Protein AF-A0A4W5KE51-F1 (afdb_monomer_lite)

Secondary structure (DSSP, 8-state):
---HHHHHHHHHHHHHHHHHHHTT-HHHHHHHHH--HHHHHHHHHT-TTHHHHHHHHHHHHHHBSSS-TTTS-HHHHHHHHHHHHHTT-HHHHHHHHHHHSBPPP-

Organism: NCBI:txid62062

Sequence (106 aa):
ILTQLGQIQFVEILSSLQILTQLGYQREVDSLLTVNRQQYRTTLSDSDNLNRARQLLQTTLDHSSLFPRGVASTDRYLFVMDRLVSLDSAEDFIRLAKEKYPKREV

Structure (mmCIF, N/CA/C/O backbone):
data_AF-A0A4W5KE51-F1
#
_entry.id   AF-A0A4W5KE51-F1
#
loop_
_atom_site.group_PDB
_atom_site.id
_atom_site.type_symbol
_atom_site.label_atom_id
_atom_site.label_alt_id
_atom_site.label_comp_id
_atom_site.label_asym_id
_atom_site.label_entity_id
_atom_site.label_seq_id
_atom_site.pdbx_PDB_ins_code
_atom_site.Cartn_x
_atom_site.Cartn_y
_atom_site.Cartn_z
_atom_site.occupancy
_atom_site.B_iso_or_equiv
_atom_site.auth_seq_id
_atom_site.auth_comp_id
_atom_site.auth_asym_id
_atom_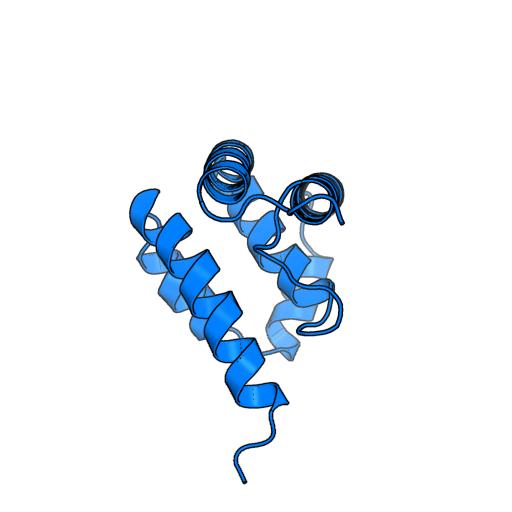site.auth_atom_id
_atom_site.pdbx_PDB_model_num
ATOM 1 N N . ILE A 1 1 ? -28.289 -7.613 -13.153 1.00 42.03 1 ILE A N 1
ATOM 2 C CA . ILE A 1 1 ? -27.744 -7.650 -11.775 1.00 42.03 1 ILE A CA 1
ATOM 3 C C . ILE A 1 1 ? -26.230 -7.727 -11.906 1.00 42.03 1 ILE A C 1
ATOM 5 O O . ILE A 1 1 ? -25.686 -8.812 -12.059 1.00 42.03 1 ILE A O 1
ATOM 9 N N . LEU A 1 2 ? -25.560 -6.574 -11.979 1.00 36.00 2 LEU A N 1
ATOM 10 C CA . LEU A 1 2 ? -24.104 -6.529 -11.854 1.00 36.00 2 LEU A CA 1
ATOM 11 C C . LEU A 1 2 ? -23.823 -6.901 -10.401 1.00 36.00 2 LEU A C 1
ATOM 13 O O . LEU A 1 2 ? -24.175 -6.159 -9.490 1.00 36.00 2 LEU A O 1
ATOM 17 N N . THR A 1 3 ? -23.350 -8.126 -10.195 1.00 43.97 3 THR A N 1
ATOM 18 C CA . THR A 1 3 ? -23.099 -8.721 -8.881 1.00 43.97 3 THR A CA 1
ATOM 19 C C . THR A 1 3 ? -22.358 -7.728 -7.995 1.00 43.97 3 THR A C 1
ATOM 21 O O . THR A 1 3 ? -21.364 -7.166 -8.446 1.00 43.97 3 THR A O 1
ATOM 24 N N . GLN A 1 4 ? -22.805 -7.546 -6.750 1.00 47.88 4 GLN A N 1
ATOM 25 C CA . GLN A 1 4 ? -22.192 -6.670 -5.738 1.00 47.88 4 GLN A CA 1
ATOM 26 C C . GLN A 1 4 ? -20.650 -6.742 -5.726 1.00 47.88 4 GLN A C 1
ATOM 28 O O . GLN A 1 4 ? -19.986 -5.726 -5.581 1.00 47.88 4 GLN A O 1
ATOM 33 N N . LEU A 1 5 ? -20.068 -7.910 -6.016 1.00 44.62 5 LEU A N 1
ATOM 34 C CA . LEU A 1 5 ? -18.631 -8.117 -6.244 1.00 44.62 5 LEU A CA 1
ATOM 35 C C . LEU A 1 5 ? -17.962 -7.131 -7.226 1.00 44.62 5 LEU A C 1
ATOM 37 O O . LEU A 1 5 ? -16.825 -6.744 -6.991 1.00 44.62 5 LEU A O 1
ATOM 41 N N . GLY A 1 6 ? -18.621 -6.716 -8.310 1.00 51.50 6 GLY A N 1
ATOM 42 C CA . GLY A 1 6 ? -18.065 -5.773 -9.291 1.00 51.50 6 GLY A CA 1
ATOM 43 C C . GLY A 1 6 ? -18.118 -4.312 -8.835 1.00 51.50 6 GLY A C 1
ATOM 44 O O . GLY A 1 6 ? -17.195 -3.552 -9.102 1.00 51.50 6 GLY A O 1
ATOM 45 N N . GLN A 1 7 ? -19.166 -3.931 -8.100 1.00 49.06 7 GLN A N 1
ATOM 46 C CA . GLN A 1 7 ? -19.314 -2.589 -7.526 1.00 49.06 7 GLN A CA 1
ATOM 47 C C . GLN A 1 7 ? -18.295 -2.343 -6.413 1.00 49.06 7 GLN A C 1
ATOM 49 O O . GLN A 1 7 ? -17.661 -1.294 -6.378 1.00 49.06 7 GLN A O 1
ATOM 54 N N . ILE A 1 8 ? -18.090 -3.319 -5.527 1.00 53.59 8 ILE A N 1
ATOM 55 C CA . ILE A 1 8 ? -17.220 -3.099 -4.373 1.00 53.59 8 ILE A CA 1
ATOM 56 C C . ILE A 1 8 ? -15.734 -3.097 -4.795 1.00 53.59 8 ILE A C 1
ATOM 58 O O . ILE A 1 8 ? -14.960 -2.274 -4.322 1.00 53.59 8 ILE A O 1
ATOM 62 N N . GLN A 1 9 ? -15.359 -3.914 -5.787 1.00 58.56 9 GLN A N 1
ATOM 63 C CA . GLN A 1 9 ? -14.037 -3.862 -6.431 1.00 58.56 9 GLN A CA 1
ATOM 64 C C . GLN A 1 9 ? -13.734 -2.509 -7.088 1.00 58.56 9 GLN A C 1
ATOM 66 O O . GLN A 1 9 ? -12.599 -2.043 -7.062 1.00 58.56 9 GLN A O 1
ATOM 71 N N . PHE A 1 10 ? -14.748 -1.869 -7.671 1.00 58.00 10 PHE A N 1
ATOM 72 C CA . PHE A 1 10 ? -14.609 -0.569 -8.318 1.00 58.00 10 PHE A CA 1
ATOM 73 C C . PHE A 1 10 ? -14.340 0.553 -7.305 1.00 58.00 10 PHE A C 1
ATOM 75 O O . PHE A 1 10 ? -13.484 1.399 -7.544 1.00 58.00 10 PHE A O 1
ATOM 82 N N . VAL A 1 11 ? -15.010 0.529 -6.149 1.00 60.72 11 VAL A N 1
ATOM 83 C CA . VAL A 1 11 ? -14.844 1.548 -5.098 1.00 60.72 11 VAL A CA 1
ATOM 84 C C . VAL A 1 11 ? -13.424 1.546 -4.519 1.00 60.72 11 VAL A C 1
ATOM 86 O O . VAL A 1 11 ? -12.819 2.604 -4.391 1.00 60.72 11 VAL A O 1
ATOM 89 N N . GLU A 1 12 ? -12.853 0.378 -4.227 1.00 64.31 12 GLU A N 1
ATOM 90 C CA . GLU A 1 12 ? -11.505 0.277 -3.640 1.00 64.31 12 GLU A CA 1
ATOM 91 C C . GLU A 1 12 ? -10.394 0.706 -4.591 1.00 64.31 12 GLU A C 1
ATOM 93 O O . GLU A 1 12 ? -9.442 1.389 -4.199 1.00 64.31 12 GLU A O 1
ATOM 98 N N . ILE A 1 13 ? -10.524 0.297 -5.855 1.00 67.81 13 ILE A N 1
ATOM 99 C CA . ILE A 1 13 ? -9.629 0.733 -6.916 1.00 67.81 13 ILE A CA 1
ATOM 100 C C . ILE A 1 13 ? -9.704 2.256 -6.975 1.00 67.81 13 ILE A C 1
ATOM 102 O O . ILE A 1 13 ? -8.697 2.909 -6.748 1.00 67.81 13 ILE A O 1
ATOM 106 N N . LEU A 1 14 ? -10.887 2.854 -7.119 1.00 66.44 14 LEU A N 1
ATOM 107 C CA . LEU A 1 14 ? -11.009 4.312 -7.170 1.00 66.44 14 LEU A CA 1
ATOM 108 C C . LEU A 1 14 ? -10.399 5.027 -5.952 1.00 66.44 14 LEU A C 1
ATOM 110 O O . LEU A 1 14 ? -9.674 6.007 -6.132 1.00 66.44 14 LEU A O 1
ATOM 114 N N . SER A 1 15 ? -10.627 4.535 -4.732 1.0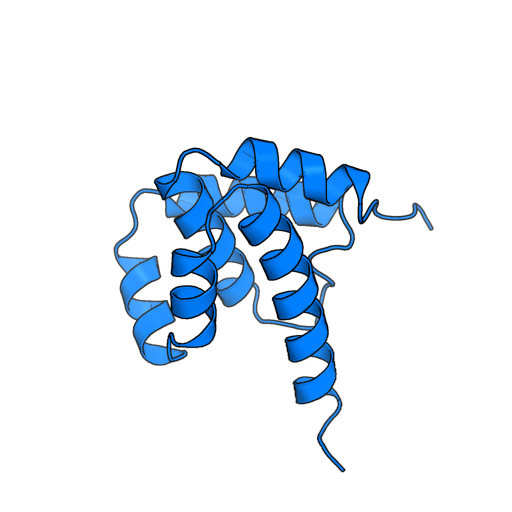0 70.56 15 SER A N 1
ATOM 115 C CA . SER A 1 15 ? -10.068 5.147 -3.520 1.00 70.56 15 SER A CA 1
ATOM 116 C C . SER A 1 15 ? -8.540 5.060 -3.450 1.00 70.56 15 SER A C 1
ATOM 118 O O . SER A 1 15 ? -7.888 6.042 -3.088 1.00 70.56 15 SER A O 1
ATOM 120 N N . SER A 1 16 ? -7.948 3.923 -3.824 1.00 71.75 16 SER A N 1
ATOM 121 C CA . SER A 1 16 ? -6.485 3.771 -3.874 1.00 71.75 16 SER A CA 1
ATOM 122 C C . SER A 1 16 ? -5.862 4.572 -5.023 1.00 71.75 16 SER A C 1
ATOM 124 O O . SER A 1 16 ? -4.851 5.248 -4.822 1.00 71.75 16 SER A O 1
ATOM 126 N N . LEU A 1 17 ? -6.512 4.606 -6.190 1.00 77.31 17 LEU A N 1
ATOM 127 C CA . LEU A 1 17 ? -6.101 5.411 -7.342 1.00 77.31 17 LEU A CA 1
ATOM 128 C C . LEU A 1 17 ? -6.071 6.910 -7.025 1.00 77.31 17 LEU A C 1
ATOM 130 O O . LEU A 1 17 ? -5.154 7.610 -7.457 1.00 77.31 17 LEU A O 1
ATOM 134 N N . GLN A 1 18 ? -7.027 7.417 -6.244 1.00 81.00 18 GLN A N 1
ATOM 135 C CA . GLN A 1 18 ? -7.036 8.820 -5.820 1.00 81.00 18 GLN A CA 1
ATOM 136 C C . GLN A 1 18 ? -5.812 9.191 -4.977 1.00 81.00 18 GLN A C 1
ATOM 138 O O . GLN A 1 18 ? -5.303 10.306 -5.105 1.00 81.00 18 GLN A O 1
ATOM 143 N N . ILE A 1 19 ? -5.335 8.296 -4.107 1.00 83.00 19 ILE A N 1
ATOM 144 C CA . ILE A 1 19 ? -4.120 8.535 -3.314 1.00 83.00 19 ILE A CA 1
ATOM 145 C C . ILE A 1 19 ? -2.884 8.438 -4.215 1.00 83.00 19 ILE A C 1
ATOM 147 O O . ILE A 1 19 ? -2.049 9.335 -4.183 1.00 83.00 19 ILE A O 1
ATOM 151 N N . LEU A 1 20 ? -2.804 7.426 -5.084 1.00 80.19 20 LEU A N 1
ATOM 152 C CA . LEU A 1 20 ? -1.694 7.271 -6.035 1.00 80.19 20 LEU A CA 1
ATOM 153 C C . LEU A 1 20 ? -1.551 8.468 -6.979 1.00 80.19 20 LEU A C 1
ATOM 155 O O . LEU A 1 20 ? -0.444 8.933 -7.229 1.00 80.19 20 LEU A O 1
ATOM 159 N N . THR A 1 21 ? -2.671 9.013 -7.450 1.00 82.19 21 THR A N 1
ATOM 160 C CA . THR A 1 21 ? -2.684 10.208 -8.302 1.00 82.19 21 THR A CA 1
ATOM 161 C C . THR A 1 21 ? -2.154 11.430 -7.551 1.00 82.19 21 THR A C 1
ATOM 163 O O . THR A 1 21 ? -1.367 12.191 -8.104 1.00 82.19 21 THR A O 1
ATOM 166 N N . GLN A 1 22 ? -2.525 11.602 -6.277 1.00 82.94 22 GLN A N 1
ATOM 167 C CA . GLN A 1 22 ? -2.004 12.691 -5.437 1.00 82.94 22 GLN A CA 1
ATOM 168 C C . GLN A 1 22 ? -0.504 12.566 -5.159 1.00 82.94 22 GLN A C 1
ATOM 170 O O . GLN A 1 22 ? 0.168 13.580 -5.007 1.00 82.94 22 GLN A O 1
ATOM 175 N N . LEU A 1 23 ? 0.014 11.339 -5.117 1.00 83.81 23 LEU A N 1
ATOM 176 C CA . LEU A 1 23 ? 1.443 11.064 -4.983 1.00 83.81 23 LEU A CA 1
ATOM 177 C C . LEU A 1 23 ? 2.208 11.180 -6.320 1.00 83.81 23 LEU A C 1
ATOM 179 O O . LEU A 1 23 ? 3.424 11.043 -6.339 1.00 83.81 23 LEU A O 1
ATOM 183 N N . GLY A 1 24 ? 1.520 11.450 -7.438 1.00 83.12 24 GLY A N 1
ATOM 184 C CA . GLY A 1 24 ? 2.132 11.616 -8.763 1.00 83.12 24 GLY A CA 1
ATOM 185 C C . GLY A 1 24 ? 2.280 10.327 -9.585 1.00 83.12 24 GLY A C 1
ATOM 186 O O . GLY A 1 24 ? 2.853 10.365 -10.674 1.00 83.12 24 GLY A O 1
ATOM 187 N N . TYR A 1 25 ? 1.725 9.200 -9.129 1.00 81.50 25 TYR A N 1
ATOM 188 C CA . TYR A 1 25 ? 1.872 7.870 -9.749 1.00 81.50 25 TYR A CA 1
ATOM 189 C C . TYR A 1 25 ? 0.789 7.538 -10.777 1.00 81.50 25 TYR A C 1
ATOM 191 O O . TYR A 1 25 ? 0.212 6.449 -10.798 1.00 81.50 25 TYR A O 1
ATOM 199 N N . GLN A 1 26 ? 0.472 8.499 -11.641 1.00 71.38 26 GLN A N 1
ATOM 200 C CA . GLN A 1 26 ? -0.641 8.386 -12.584 1.00 71.38 26 GLN A CA 1
ATOM 201 C C . GLN A 1 26 ? -0.430 7.281 -13.640 1.00 71.38 26 GLN A C 1
ATOM 203 O O . GLN A 1 26 ? -1.398 6.714 -14.129 1.00 71.38 26 GLN A O 1
ATOM 208 N N . ARG A 1 27 ? 0.821 6.917 -13.956 1.00 68.88 27 ARG A N 1
ATOM 209 C CA . ARG A 1 27 ? 1.140 5.820 -14.893 1.00 68.88 27 ARG A CA 1
ATOM 210 C C . ARG A 1 27 ? 1.021 4.439 -14.243 1.00 68.88 27 ARG A C 1
ATOM 212 O O . ARG A 1 27 ? 0.686 3.449 -14.894 1.00 68.88 27 ARG A O 1
ATOM 219 N N . GLU A 1 28 ? 1.274 4.358 -12.945 1.00 70.75 28 GLU A N 1
ATOM 220 C CA . GLU A 1 28 ? 1.131 3.137 -12.161 1.00 70.75 28 GLU A CA 1
ATOM 221 C C . GLU A 1 28 ? -0.337 2.830 -11.870 1.00 70.75 28 GLU A C 1
ATOM 223 O O . GLU A 1 28 ? -0.696 1.658 -11.791 1.00 70.75 28 GLU A O 1
ATOM 228 N N . VAL A 1 29 ? -1.192 3.856 -11.802 1.00 67.44 29 VAL A N 1
ATOM 229 C CA . VAL A 1 29 ? -2.655 3.711 -11.816 1.00 67.44 29 VAL A CA 1
ATOM 230 C C . VAL A 1 29 ? -3.111 2.898 -13.031 1.00 67.44 29 VAL A C 1
ATOM 232 O O . VAL A 1 29 ? -3.811 1.900 -12.865 1.00 67.44 29 VAL A O 1
ATOM 235 N N . ASP A 1 30 ? -2.659 3.259 -14.234 1.00 64.50 30 ASP A N 1
ATOM 236 C CA . ASP A 1 30 ? -3.014 2.535 -15.461 1.00 64.50 30 ASP A CA 1
ATOM 237 C C . ASP A 1 30 ? -2.485 1.099 -15.451 1.00 64.50 30 ASP A C 1
ATOM 239 O O . ASP A 1 30 ? -3.185 0.169 -15.859 1.00 64.50 30 ASP A O 1
ATOM 243 N N . SER A 1 31 ? -1.276 0.898 -14.918 1.00 66.62 31 SER A N 1
ATOM 244 C CA . SER A 1 31 ? -0.695 -0.438 -14.750 1.00 66.62 31 SER A CA 1
ATOM 245 C C . SER A 1 31 ? -1.536 -1.289 -13.793 1.00 66.62 31 SER A C 1
ATOM 247 O O . SER A 1 31 ? -1.904 -2.408 -14.135 1.00 66.62 31 SER A O 1
ATOM 249 N N . LEU A 1 32 ? -1.926 -0.750 -12.633 1.00 66.94 32 LEU A N 1
ATOM 250 C CA . LEU A 1 32 ? -2.778 -1.426 -11.645 1.00 66.94 32 LEU A CA 1
ATOM 251 C C . LEU A 1 32 ? -4.160 -1.794 -12.201 1.00 66.94 32 LEU A C 1
ATOM 253 O O . LEU A 1 32 ? -4.718 -2.823 -11.822 1.00 66.94 32 LEU A O 1
ATOM 257 N N . LEU A 1 33 ? -4.693 -0.978 -13.112 1.00 62.75 33 LEU A N 1
ATOM 258 C CA . LEU A 1 33 ? -5.971 -1.212 -13.785 1.00 62.75 33 LEU A CA 1
ATOM 259 C C . LEU A 1 33 ? -5.907 -2.287 -14.879 1.00 62.75 33 LEU A C 1
ATOM 261 O O . LEU A 1 33 ? -6.940 -2.860 -15.228 1.00 62.75 33 LEU A O 1
ATOM 265 N N . THR A 1 34 ? -4.721 -2.564 -15.425 1.00 61.69 34 THR A N 1
ATOM 266 C CA . THR A 1 34 ? -4.540 -3.442 -16.592 1.00 61.69 34 THR A CA 1
ATOM 267 C C . THR A 1 34 ? -3.972 -4.824 -16.266 1.00 61.69 34 THR A C 1
ATOM 269 O O . THR A 1 34 ? -4.072 -5.720 -17.107 1.00 61.69 34 THR A O 1
ATOM 272 N N . VAL A 1 35 ? -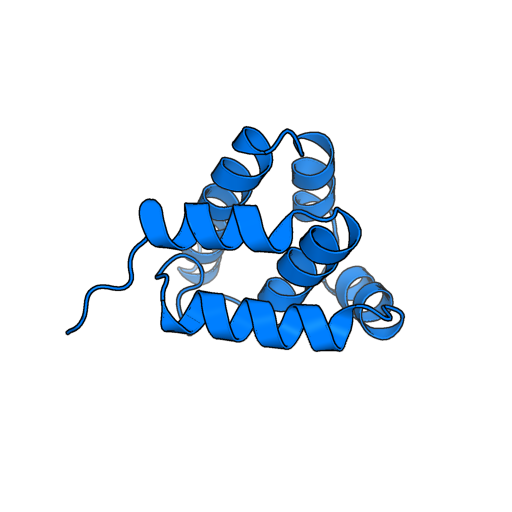3.432 -5.061 -15.061 1.00 57.44 35 VAL A N 1
ATOM 273 C CA . VAL A 1 35 ? -2.857 -6.378 -14.718 1.00 57.44 35 VAL A CA 1
ATOM 274 C C . VAL A 1 35 ? -3.945 -7.451 -14.569 1.00 57.44 35 VAL A C 1
ATOM 276 O O . VAL A 1 35 ? -4.836 -7.372 -13.722 1.00 57.44 35 VAL A O 1
ATOM 279 N N . ASN A 1 36 ? -3.840 -8.527 -15.355 1.00 60.69 36 ASN A N 1
ATOM 280 C CA . ASN A 1 36 ? -4.677 -9.718 -15.199 1.00 60.69 36 ASN A CA 1
ATOM 281 C C . ASN A 1 36 ? -4.270 -10.505 -13.931 1.00 60.69 36 ASN A C 1
ATOM 283 O O . ASN A 1 36 ? -3.086 -10.629 -13.618 1.00 60.69 36 ASN A O 1
ATOM 287 N N . ARG A 1 37 ? -5.237 -11.112 -13.220 1.00 60.88 37 ARG A N 1
ATOM 288 C CA . ARG A 1 37 ? -5.011 -11.906 -11.988 1.00 60.88 37 ARG A CA 1
ATOM 289 C C . ARG A 1 37 ? -3.888 -12.948 -12.094 1.00 60.88 37 ARG A C 1
ATOM 291 O O . ARG A 1 37 ? -3.260 -13.253 -11.084 1.00 60.88 37 ARG A O 1
ATOM 298 N N . GLN A 1 38 ? -3.658 -13.523 -13.275 1.00 62.91 38 GLN A N 1
ATOM 299 C CA . GLN A 1 38 ? -2.589 -14.509 -13.479 1.00 62.91 38 GLN A CA 1
ATOM 300 C C . GLN A 1 38 ? -1.193 -13.869 -13.465 1.00 62.91 38 GLN A C 1
ATOM 302 O O . GLN A 1 38 ? -0.314 -14.370 -12.771 1.00 62.91 38 GLN A O 1
ATOM 307 N N . GLN A 1 39 ? -1.020 -12.731 -14.144 1.00 65.00 39 GLN A N 1
ATOM 308 C CA . GLN A 1 39 ? 0.234 -11.964 -14.144 1.00 65.00 39 GLN A CA 1
ATOM 309 C C . GLN A 1 39 ? 0.538 -11.369 -12.763 1.00 65.00 39 GLN A C 1
ATOM 311 O O . GLN A 1 39 ? 1.687 -11.326 -12.336 1.00 65.00 39 GLN A O 1
ATOM 316 N N . TYR A 1 40 ? -0.507 -10.994 -12.023 1.00 66.38 40 TYR A N 1
ATOM 317 C CA . TYR A 1 40 ? -0.395 -10.560 -10.631 1.00 66.38 40 TYR A CA 1
ATOM 318 C C . TYR A 1 40 ? 0.323 -11.615 -9.757 1.00 66.38 40 TYR A C 1
ATOM 320 O O . TYR A 1 40 ? 1.236 -11.283 -9.006 1.00 66.38 40 TYR A O 1
ATOM 328 N N . ARG A 1 41 ? -0.036 -12.904 -9.873 1.00 64.81 41 ARG A N 1
ATOM 329 C CA . ARG A 1 41 ? 0.537 -13.965 -9.021 1.00 64.81 41 ARG A CA 1
ATOM 330 C C . ARG A 1 41 ? 2.007 -14.230 -9.318 1.00 64.81 41 ARG A C 1
ATOM 332 O O . ARG A 1 41 ? 2.752 -14.521 -8.389 1.00 64.81 41 ARG A O 1
ATOM 339 N N . THR A 1 42 ? 2.404 -14.151 -10.584 1.00 66.50 42 THR A N 1
ATOM 340 C CA . THR A 1 42 ? 3.804 -14.328 -10.980 1.00 66.50 42 THR A CA 1
ATOM 341 C C . THR A 1 42 ? 4.654 -13.172 -10.468 1.00 66.50 42 THR A C 1
ATOM 343 O O . THR A 1 42 ? 5.640 -13.410 -9.788 1.00 66.50 42 THR A O 1
ATOM 346 N N . THR A 1 43 ? 4.210 -11.925 -10.655 1.00 68.19 43 THR A N 1
ATOM 347 C CA . THR A 1 43 ? 4.983 -10.748 -10.235 1.00 68.19 43 THR A CA 1
ATOM 348 C C . THR A 1 43 ? 5.161 -10.651 -8.719 1.00 68.19 43 THR A C 1
ATOM 350 O O . THR A 1 43 ? 6.247 -10.301 -8.272 1.00 68.19 43 THR A O 1
ATOM 353 N N . LEU A 1 44 ? 4.153 -10.998 -7.904 1.00 69.62 44 LEU A N 1
ATOM 354 C CA . LEU A 1 44 ? 4.352 -11.016 -6.445 1.00 69.62 44 LEU A CA 1
ATOM 355 C C . LEU A 1 44 ? 5.302 -12.110 -5.979 1.00 69.62 44 LEU A C 1
ATOM 357 O O . LEU A 1 44 ? 5.966 -11.929 -4.963 1.00 69.62 44 LEU A O 1
ATOM 361 N N . SER A 1 45 ? 5.306 -13.261 -6.653 1.00 67.25 45 SER A N 1
ATOM 362 C CA . SER A 1 45 ? 6.150 -14.385 -6.246 1.00 67.25 45 SER A CA 1
ATOM 363 C C . SER A 1 45 ? 7.638 -14.068 -6.390 1.00 67.25 45 SER A C 1
ATOM 365 O O . SER A 1 45 ? 8.438 -14.665 -5.674 1.00 67.25 45 SER A O 1
ATOM 367 N N . ASP A 1 46 ? 7.982 -13.131 -7.273 1.00 69.69 46 ASP A N 1
ATOM 368 C CA . ASP A 1 46 ? 9.356 -12.744 -7.594 1.00 69.69 46 ASP A CA 1
ATOM 369 C C . ASP A 1 46 ? 9.814 -11.466 -6.860 1.00 69.69 46 ASP A C 1
ATOM 371 O O . ASP A 1 46 ? 10.930 -11.002 -7.078 1.00 69.69 46 ASP A O 1
ATOM 375 N N . SER A 1 47 ? 8.973 -10.863 -6.006 1.00 75.62 47 SER A N 1
ATOM 376 C CA . SER A 1 47 ? 9.303 -9.598 -5.336 1.00 75.62 47 SER A CA 1
ATOM 377 C C . SER A 1 47 ? 10.040 -9.790 -4.006 1.00 75.62 47 SER A C 1
ATOM 379 O O . SER A 1 47 ? 9.509 -10.377 -3.058 1.00 75.62 47 SER A O 1
ATOM 381 N N . ASP A 1 48 ? 11.210 -9.160 -3.880 1.00 81.88 48 ASP A N 1
ATOM 382 C CA . ASP A 1 48 ? 11.963 -9.048 -2.620 1.00 81.88 48 ASP A CA 1
ATOM 383 C C . ASP A 1 48 ? 11.236 -8.191 -1.563 1.00 81.88 48 ASP A C 1
ATOM 385 O O . ASP A 1 48 ? 11.447 -8.336 -0.355 1.00 81.88 48 ASP A O 1
ATOM 389 N N . ASN A 1 49 ? 10.326 -7.315 -2.000 1.00 86.31 49 ASN A N 1
ATOM 390 C CA . ASN A 1 49 ? 9.622 -6.360 -1.140 1.00 86.31 49 ASN A CA 1
ATOM 391 C C . ASN A 1 49 ? 8.395 -6.958 -0.444 1.00 86.31 49 ASN A C 1
ATOM 393 O O . ASN A 1 49 ? 7.783 -6.318 0.419 1.00 86.31 49 ASN A O 1
ATOM 397 N N . LEU A 1 50 ? 8.054 -8.207 -0.758 1.00 85.56 50 LEU A N 1
ATOM 398 C CA . LEU A 1 50 ? 6.798 -8.835 -0.371 1.00 85.56 50 LEU A CA 1
ATOM 399 C C . LEU A 1 50 ? 6.583 -8.876 1.151 1.00 85.56 50 LEU A C 1
ATOM 401 O O . LEU A 1 50 ? 5.471 -8.674 1.641 1.00 85.56 50 LEU A O 1
ATOM 405 N N . ASN A 1 51 ? 7.645 -9.104 1.928 1.00 88.31 51 ASN A N 1
ATOM 406 C CA . ASN A 1 51 ? 7.561 -9.107 3.392 1.00 88.31 51 ASN A CA 1
ATOM 407 C C . ASN A 1 51 ? 7.259 -7.714 3.954 1.00 88.31 51 ASN A C 1
ATOM 409 O O . ASN A 1 51 ? 6.409 -7.575 4.838 1.00 88.31 51 ASN A O 1
ATOM 413 N N . ARG A 1 52 ? 7.903 -6.677 3.408 1.00 90.50 52 ARG A N 1
ATOM 414 C CA . ARG A 1 52 ? 7.655 -5.287 3.798 1.00 90.50 52 ARG A CA 1
ATOM 415 C C . ARG A 1 52 ? 6.243 -4.860 3.401 1.00 90.50 52 ARG A C 1
ATOM 417 O O . ARG A 1 52 ? 5.514 -4.312 4.226 1.00 90.50 52 ARG A O 1
ATOM 424 N N . ALA A 1 53 ? 5.820 -5.207 2.189 1.00 90.31 53 ALA A N 1
ATOM 425 C CA . ALA A 1 53 ? 4.474 -4.965 1.689 1.00 90.31 53 ALA A CA 1
ATOM 426 C C . ALA A 1 53 ? 3.396 -5.593 2.587 1.00 90.31 53 ALA A C 1
ATOM 428 O O . ALA A 1 53 ? 2.393 -4.945 2.882 1.00 90.31 53 ALA A O 1
ATOM 429 N N . ARG A 1 54 ? 3.613 -6.817 3.098 1.00 90.19 54 ARG A N 1
ATOM 430 C CA . ARG A 1 54 ? 2.684 -7.475 4.040 1.00 90.19 54 ARG A CA 1
ATOM 431 C C . ARG A 1 54 ? 2.544 -6.711 5.352 1.00 90.19 54 ARG A C 1
ATOM 433 O O . ARG A 1 54 ? 1.425 -6.510 5.816 1.00 90.19 54 ARG A O 1
ATOM 440 N N . GLN A 1 55 ? 3.655 -6.270 5.942 1.00 91.81 55 GLN A N 1
ATOM 441 C CA . GLN A 1 55 ? 3.637 -5.497 7.192 1.00 91.81 55 GLN A CA 1
ATOM 442 C C . GLN A 1 55 ? 2.891 -4.166 7.031 1.00 91.81 55 GLN A C 1
ATOM 444 O O . GLN A 1 55 ? 2.103 -3.758 7.888 1.00 91.81 55 GLN A O 1
ATOM 449 N N . LEU A 1 56 ? 3.125 -3.499 5.906 1.00 91.75 56 LEU A N 1
ATOM 450 C CA . LEU A 1 56 ? 2.509 -2.223 5.574 1.00 91.75 56 LEU A CA 1
ATOM 451 C C . LEU A 1 56 ? 1.019 -2.377 5.240 1.00 91.75 56 LEU A C 1
ATOM 453 O O . LEU A 1 56 ? 0.200 -1.571 5.687 1.00 91.75 56 LEU A O 1
ATOM 457 N N . LEU A 1 57 ? 0.642 -3.450 4.540 1.00 90.00 57 LEU A N 1
ATOM 458 C CA . LEU A 1 57 ? -0.757 -3.809 4.320 1.00 90.00 57 LEU A CA 1
ATOM 459 C C . LEU A 1 57 ? -1.478 -4.032 5.651 1.00 90.00 57 LEU A C 1
ATOM 461 O O . LEU A 1 57 ? -2.549 -3.469 5.862 1.00 90.00 57 LEU A O 1
ATOM 465 N N . GLN A 1 58 ? -0.874 -4.797 6.564 1.00 89.88 58 GLN A N 1
ATOM 466 C CA . GLN A 1 58 ? -1.434 -5.045 7.893 1.00 89.88 58 GLN A CA 1
ATOM 467 C C . GLN A 1 58 ? -1.643 -3.732 8.660 1.00 89.88 58 GLN A C 1
ATOM 469 O O . GLN A 1 58 ? -2.745 -3.455 9.123 1.00 89.88 58 GLN A O 1
ATOM 474 N N . THR A 1 59 ? -0.632 -2.860 8.674 1.00 90.44 59 THR A N 1
ATOM 475 C CA . THR A 1 59 ? -0.728 -1.524 9.289 1.00 90.44 59 THR A CA 1
ATOM 476 C C . THR A 1 59 ? -1.867 -0.699 8.681 1.00 90.44 59 THR A C 1
ATOM 478 O O . THR A 1 59 ? -2.597 -0.006 9.391 1.00 90.44 59 THR A O 1
ATOM 481 N N . THR A 1 60 ? -2.049 -0.769 7.362 1.00 88.50 60 THR A N 1
ATOM 482 C CA . THR A 1 60 ? -3.144 -0.067 6.681 1.00 88.50 60 THR A CA 1
ATOM 483 C C . THR A 1 60 ? -4.498 -0.626 7.105 1.00 88.50 60 THR A C 1
ATOM 485 O O . THR A 1 60 ? -5.380 0.143 7.462 1.00 88.50 60 THR A O 1
ATOM 488 N N . LEU A 1 61 ? -4.653 -1.952 7.135 1.00 87.81 61 LEU A N 1
ATOM 489 C CA . LEU A 1 61 ? -5.889 -2.630 7.544 1.00 87.81 61 LEU A CA 1
ATOM 490 C C . LEU A 1 61 ? -6.272 -2.356 9.001 1.00 87.81 61 LEU A C 1
ATOM 492 O O . LEU A 1 61 ? -7.458 -2.390 9.346 1.00 87.81 61 LEU A O 1
ATOM 496 N N . ASP A 1 62 ? -5.290 -2.119 9.864 1.00 88.00 62 ASP A N 1
ATOM 497 C CA . ASP A 1 62 ? -5.521 -1.872 11.284 1.00 88.00 62 ASP A CA 1
ATOM 498 C C . ASP A 1 62 ? -5.977 -0.437 11.556 1.00 88.00 62 ASP A C 1
ATOM 500 O O . ASP A 1 62 ? -6.841 -0.235 12.406 1.00 88.00 62 ASP A O 1
ATOM 504 N N . HIS A 1 63 ? -5.496 0.536 10.779 1.00 87.38 63 HIS A N 1
ATOM 505 C CA . HIS A 1 63 ? -5.729 1.962 11.041 1.00 87.38 63 HIS A CA 1
ATOM 506 C C . HIS A 1 63 ? -6.586 2.691 9.997 1.00 87.38 63 HIS A C 1
ATOM 508 O O . HIS A 1 63 ? -7.034 3.811 10.242 1.00 87.38 63 HIS A O 1
ATOM 514 N N . SER A 1 64 ? -6.826 2.084 8.838 1.00 86.56 64 SER A N 1
ATOM 515 C CA . SER A 1 64 ? -7.590 2.669 7.739 1.00 86.56 64 SER A CA 1
ATOM 516 C C . SER A 1 64 ? -8.713 1.734 7.290 1.00 86.56 64 SER A C 1
ATOM 518 O O . SER A 1 64 ? -8.601 0.510 7.338 1.00 86.56 64 SER A O 1
ATOM 520 N N . SER A 1 65 ? -9.814 2.329 6.841 1.00 85.62 65 SER A N 1
ATOM 521 C CA . SER A 1 65 ? -10.916 1.637 6.167 1.00 85.62 65 SER A CA 1
ATOM 522 C C . SER A 1 65 ? -10.724 1.552 4.648 1.00 85.62 65 SER A C 1
ATOM 524 O O . SER A 1 65 ? -11.598 1.024 3.967 1.00 85.62 65 SER A O 1
ATOM 526 N N . LEU A 1 66 ? -9.583 2.023 4.121 1.00 84.56 66 LEU A N 1
ATOM 527 C CA . LEU A 1 66 ? -9.272 2.032 2.687 1.00 84.56 66 LEU A CA 1
ATOM 528 C C . LEU A 1 66 ? -9.294 0.634 2.048 1.00 84.56 66 LEU A C 1
ATOM 530 O O . LEU A 1 66 ? -9.663 0.502 0.885 1.00 84.56 66 LEU A O 1
ATOM 534 N N . PHE A 1 67 ? -8.916 -0.398 2.806 1.00 81.12 67 PHE A N 1
ATOM 535 C CA . PHE A 1 67 ? -8.952 -1.796 2.373 1.00 81.12 67 PHE A CA 1
ATOM 536 C C . PHE A 1 67 ? -9.984 -2.578 3.204 1.00 81.12 67 PHE A C 1
ATOM 538 O O . PHE A 1 67 ? -9.637 -3.201 4.212 1.00 81.12 67 PHE A O 1
ATOM 545 N N . PRO A 1 68 ? -11.280 -2.518 2.862 1.00 70.19 68 PRO A N 1
ATOM 546 C CA . PRO A 1 68 ? -12.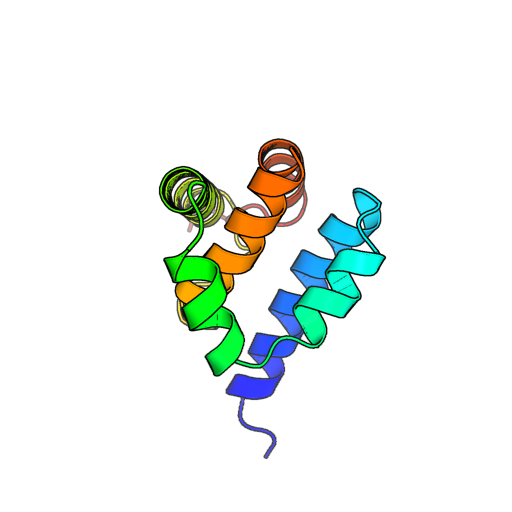313 -3.232 3.598 1.00 70.19 68 PRO A CA 1
ATOM 547 C C . PRO A 1 68 ? -12.133 -4.759 3.540 1.00 70.19 68 PRO A C 1
ATOM 549 O O . PRO A 1 68 ? -11.912 -5.372 2.495 1.00 70.19 68 PRO A O 1
ATOM 552 N N . ARG A 1 69 ? -12.278 -5.412 4.700 1.00 68.69 69 ARG A N 1
ATOM 553 C CA . ARG A 1 69 ? -12.221 -6.879 4.803 1.00 68.69 69 ARG A CA 1
ATOM 554 C C . ARG A 1 69 ? -13.387 -7.504 4.024 1.00 68.69 69 ARG A C 1
ATOM 556 O O . ARG A 1 69 ? -14.531 -7.099 4.198 1.00 68.69 69 ARG A O 1
ATOM 563 N N . GLY A 1 70 ? -13.099 -8.522 3.209 1.00 64.44 70 GLY A N 1
ATOM 564 C CA . GLY A 1 70 ? -14.114 -9.306 2.486 1.00 64.44 70 GLY A CA 1
ATOM 565 C C . GLY A 1 70 ? -14.494 -8.778 1.100 1.00 64.44 70 GLY A C 1
ATOM 566 O O . GLY A 1 70 ? -15.357 -9.364 0.450 1.00 64.44 70 GLY A O 1
ATOM 567 N N . VAL A 1 71 ? -13.848 -7.709 0.630 1.00 61.34 71 VAL A N 1
ATOM 568 C CA . VAL A 1 71 ? -14.150 -7.093 -0.667 1.00 61.34 71 VAL A CA 1
ATOM 569 C C . VAL A 1 71 ? -13.228 -7.589 -1.780 1.00 61.34 71 VAL A C 1
ATOM 571 O O . VAL A 1 71 ? -13.707 -8.000 -2.843 1.00 61.34 71 VAL A O 1
ATOM 574 N N . ALA A 1 72 ? -11.914 -7.580 -1.554 1.00 65.06 72 ALA A N 1
ATOM 575 C CA . ALA A 1 72 ? -10.922 -8.177 -2.440 1.00 65.06 72 ALA A CA 1
ATOM 576 C C . ALA A 1 72 ? -10.120 -9.273 -1.743 1.00 65.06 72 ALA A C 1
ATOM 578 O O . ALA A 1 72 ? -10.182 -9.478 -0.532 1.00 65.06 72 ALA A O 1
ATOM 579 N N . SER A 1 73 ? -9.345 -9.995 -2.552 1.00 69.38 73 SER A N 1
ATOM 580 C CA . SER A 1 73 ? -8.346 -10.917 -2.032 1.00 69.38 73 SER A CA 1
ATOM 581 C C . SER A 1 73 ? -7.193 -10.106 -1.443 1.00 69.38 73 SER A C 1
ATOM 583 O O . SER A 1 73 ? -6.725 -9.169 -2.089 1.00 69.38 73 SER A O 1
ATOM 585 N N . THR A 1 74 ? -6.703 -10.500 -0.264 1.00 74.00 74 THR A N 1
ATOM 586 C CA . THR A 1 74 ? -5.511 -9.923 0.394 1.00 74.00 74 THR A CA 1
ATOM 587 C C . THR A 1 74 ? -4.332 -9.795 -0.561 1.00 74.00 74 THR A C 1
ATOM 589 O O . THR A 1 74 ? -3.586 -8.827 -0.515 1.00 74.00 74 THR A O 1
ATOM 592 N N . ASP A 1 75 ? -4.235 -10.749 -1.476 1.00 76.94 75 ASP A N 1
ATOM 593 C CA . ASP A 1 75 ? -3.379 -10.731 -2.644 1.00 76.94 75 ASP A CA 1
ATOM 594 C C . ASP A 1 75 ? -3.385 -9.373 -3.385 1.00 76.94 75 ASP A C 1
ATOM 596 O O . ASP A 1 75 ? -2.361 -8.704 -3.476 1.00 76.94 75 ASP A O 1
ATOM 600 N N . ARG A 1 76 ? -4.536 -8.878 -3.849 1.00 76.50 76 ARG A N 1
ATOM 601 C CA . ARG A 1 76 ? -4.603 -7.602 -4.595 1.00 76.50 76 ARG A CA 1
ATOM 602 C C . ARG A 1 76 ? -4.177 -6.404 -3.743 1.00 76.50 76 ARG A C 1
ATOM 604 O O . ARG A 1 76 ? -3.436 -5.553 -4.227 1.00 76.50 76 ARG A O 1
ATOM 611 N N . TYR A 1 77 ? -4.567 -6.441 -2.470 1.00 82.62 77 TYR A N 1
ATOM 612 C CA . TYR A 1 77 ? -3.972 -5.709 -1.345 1.00 82.62 77 TYR A CA 1
ATOM 613 C C . TYR A 1 77 ? -2.469 -5.543 -1.459 1.00 82.62 77 TYR A C 1
ATOM 615 O O . TYR A 1 77 ? -1.885 -4.461 -1.516 1.00 82.62 77 TYR A O 1
ATOM 623 N N . LEU A 1 78 ? -1.858 -6.713 -1.480 1.00 85.31 78 LEU A N 1
ATOM 624 C CA . LEU A 1 78 ? -0.441 -6.890 -1.350 1.00 85.31 78 LEU A CA 1
ATOM 625 C C . LEU A 1 78 ? 0.318 -6.412 -2.586 1.00 85.31 78 LEU A C 1
ATOM 627 O O . LEU A 1 78 ? 1.390 -5.854 -2.408 1.00 85.31 78 LEU A O 1
ATOM 631 N N . PHE A 1 79 ? -0.239 -6.528 -3.797 1.00 81.44 79 PHE A N 1
ATOM 632 C CA . PHE A 1 79 ? 0.388 -5.947 -4.996 1.00 81.44 79 PHE A CA 1
ATOM 633 C C . PHE A 1 79 ? 0.504 -4.436 -4.933 1.00 81.44 79 PHE A C 1
ATOM 635 O O . PHE A 1 79 ? 1.549 -3.886 -5.258 1.00 81.44 79 PHE A O 1
ATOM 642 N N . VAL A 1 80 ? -0.580 -3.763 -4.535 1.00 81.81 80 VAL A N 1
ATOM 643 C CA . VAL A 1 80 ? -0.586 -2.301 -4.431 1.00 81.81 80 VAL A CA 1
ATOM 644 C C . VAL A 1 80 ? 0.499 -1.873 -3.446 1.00 81.81 80 VAL A C 1
ATOM 646 O O . VAL A 1 80 ? 1.300 -0.996 -3.757 1.00 81.81 80 VAL A O 1
ATOM 649 N N . MET A 1 81 ? 0.581 -2.550 -2.298 1.00 87.81 81 MET A N 1
ATOM 650 C CA . MET A 1 81 ? 1.600 -2.266 -1.288 1.00 87.81 81 MET A CA 1
ATOM 651 C C . MET A 1 81 ? 3.015 -2.606 -1.759 1.00 87.81 81 MET A C 1
ATOM 653 O O . MET A 1 81 ? 3.929 -1.830 -1.519 1.00 87.81 81 MET A O 1
ATOM 657 N N . ASP A 1 82 ? 3.204 -3.721 -2.457 1.00 87.31 82 ASP A N 1
ATOM 658 C CA . ASP A 1 82 ? 4.490 -4.123 -3.029 1.00 87.31 82 ASP A CA 1
ATOM 659 C C . ASP A 1 82 ? 5.002 -3.096 -4.042 1.00 87.31 82 ASP A C 1
ATOM 661 O O . ASP A 1 82 ? 6.148 -2.642 -3.967 1.00 87.31 82 ASP A O 1
ATOM 665 N N . ARG A 1 83 ? 4.109 -2.626 -4.918 1.00 84.88 83 ARG A N 1
ATOM 666 C CA . ARG A 1 83 ? 4.436 -1.582 -5.882 1.00 84.88 83 ARG A CA 1
ATOM 667 C C . ARG A 1 83 ? 4.778 -0.266 -5.193 1.00 84.88 83 ARG A C 1
ATOM 669 O O . ARG A 1 83 ? 5.747 0.374 -5.581 1.00 84.88 83 ARG A O 1
ATOM 676 N N . LEU A 1 84 ? 4.026 0.117 -4.165 1.00 87.44 84 LEU A N 1
ATOM 677 C CA . LEU A 1 84 ? 4.298 1.315 -3.370 1.00 87.44 84 LEU A CA 1
ATOM 678 C C . LEU A 1 84 ? 5.649 1.256 -2.646 1.00 87.44 84 LEU A C 1
ATOM 680 O O . LEU A 1 84 ? 6.324 2.279 -2.558 1.00 87.44 84 LEU A O 1
ATOM 684 N N . VAL A 1 85 ? 6.061 0.079 -2.159 1.00 89.62 85 VAL A N 1
ATOM 685 C CA . VAL A 1 85 ? 7.391 -0.117 -1.556 1.00 89.62 85 VAL A CA 1
ATOM 686 C C . VAL A 1 85 ? 8.482 0.059 -2.610 1.00 89.62 85 VAL A C 1
ATOM 688 O O . VAL A 1 85 ? 9.441 0.784 -2.376 1.00 89.62 85 VAL A O 1
ATOM 691 N N . SER A 1 86 ? 8.309 -0.521 -3.801 1.00 85.75 86 SER A N 1
ATOM 692 C CA . SER A 1 86 ? 9.248 -0.328 -4.916 1.00 85.75 86 SER A CA 1
ATOM 693 C C . SER A 1 86 ? 9.368 1.133 -5.377 1.00 85.75 86 SER A C 1
ATOM 695 O O . SER A 1 86 ? 10.337 1.464 -6.057 1.00 85.75 86 SER A O 1
ATOM 697 N N . LEU A 1 87 ? 8.381 1.976 -5.070 1.00 86.38 87 LEU A N 1
ATOM 698 C CA . LEU A 1 87 ? 8.344 3.397 -5.424 1.00 86.38 87 LEU A CA 1
ATOM 699 C C . LEU A 1 87 ? 8.773 4.318 -4.272 1.00 86.38 87 LEU A C 1
ATOM 701 O O . LEU A 1 87 ? 8.709 5.532 -4.446 1.00 86.38 87 LEU A O 1
ATOM 705 N N . ASP A 1 88 ? 9.163 3.759 -3.121 1.00 89.38 88 ASP A N 1
ATOM 706 C CA . ASP A 1 88 ? 9.497 4.507 -1.899 1.00 89.38 88 ASP A CA 1
ATOM 707 C C . ASP A 1 88 ? 8.369 5.459 -1.446 1.00 89.38 88 ASP A C 1
ATOM 709 O O . ASP A 1 88 ? 8.587 6.596 -1.046 1.00 89.38 88 ASP A O 1
ATOM 713 N N . SER A 1 89 ? 7.115 5.010 -1.580 1.00 90.19 89 SER A N 1
ATOM 714 C CA . SER A 1 89 ? 5.921 5.829 -1.302 1.00 90.19 89 SER A CA 1
ATOM 715 C C . SER A 1 89 ? 4.867 5.147 -0.445 1.00 90.19 89 SER A C 1
ATOM 717 O O . SER A 1 89 ? 3.767 5.670 -0.246 1.00 90.19 89 SER A O 1
ATOM 719 N N . ALA A 1 90 ? 5.172 3.964 0.079 1.00 90.25 90 ALA A N 1
ATOM 720 C CA . ALA A 1 90 ? 4.221 3.210 0.878 1.00 90.25 90 ALA A CA 1
ATOM 721 C C . ALA A 1 90 ? 3.882 3.922 2.194 1.00 90.25 90 ALA A C 1
ATOM 723 O O . ALA A 1 90 ? 2.723 3.952 2.602 1.00 90.25 90 ALA A O 1
ATOM 724 N N . GLU A 1 91 ? 4.865 4.540 2.839 1.00 91.62 91 GLU A N 1
ATOM 725 C CA . GLU A 1 91 ? 4.697 5.282 4.083 1.00 91.62 91 GLU A CA 1
ATOM 726 C C . GLU A 1 91 ? 3.788 6.508 3.895 1.00 91.62 91 GLU A C 1
ATOM 728 O O . GLU A 1 91 ? 2.845 6.703 4.672 1.00 91.62 91 GLU A O 1
ATOM 733 N N . ASP A 1 92 ? 4.003 7.291 2.834 1.00 91.38 92 ASP A N 1
ATOM 734 C CA . ASP A 1 92 ? 3.156 8.441 2.500 1.00 91.38 92 ASP A CA 1
ATOM 735 C C . ASP A 1 92 ? 1.742 8.022 2.095 1.00 91.38 92 ASP A C 1
ATOM 737 O O . ASP A 1 92 ? 0.758 8.631 2.528 1.00 91.38 92 ASP A O 1
ATOM 741 N N . PHE A 1 93 ? 1.617 6.931 1.337 1.00 90.12 93 PHE A N 1
ATOM 742 C CA . PHE A 1 93 ? 0.322 6.3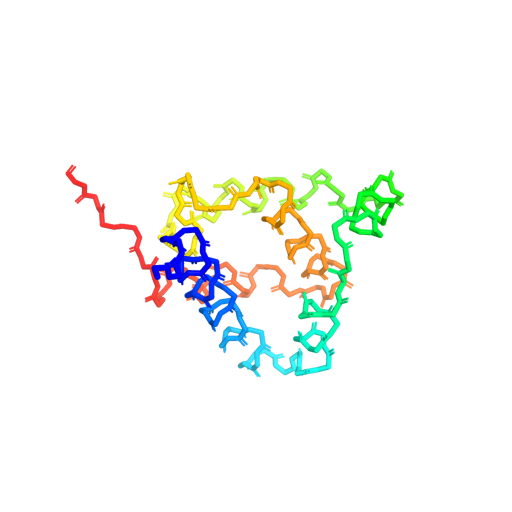46 1.014 1.00 90.12 93 PHE A CA 1
ATOM 743 C C . PHE A 1 93 ? -0.451 5.960 2.279 1.00 90.12 93 PHE A C 1
ATOM 745 O O . PHE A 1 93 ? -1.623 6.308 2.414 1.00 90.12 93 PHE A O 1
ATOM 752 N N . ILE A 1 94 ? 0.197 5.290 3.238 1.00 90.62 94 ILE A N 1
ATOM 753 C CA . ILE A 1 94 ? -0.429 4.893 4.507 1.00 90.62 94 ILE A CA 1
ATOM 754 C C . ILE A 1 94 ? -0.859 6.110 5.314 1.00 90.62 94 ILE A C 1
ATOM 756 O O . ILE A 1 94 ? -1.948 6.107 5.891 1.00 90.62 94 ILE A O 1
ATOM 760 N N . ARG A 1 95 ? -0.023 7.150 5.374 1.00 92.56 95 ARG A N 1
ATOM 761 C CA . ARG A 1 95 ? -0.359 8.400 6.062 1.00 92.56 95 ARG A CA 1
ATOM 762 C C . ARG A 1 95 ? -1.635 9.009 5.477 1.00 92.56 95 ARG A C 1
ATOM 764 O O . ARG A 1 95 ? -2.572 9.278 6.227 1.00 92.56 95 ARG A O 1
ATOM 771 N N . LEU A 1 96 ? -1.710 9.130 4.151 1.00 89.38 96 LEU A N 1
ATOM 772 C CA . LEU A 1 96 ? -2.893 9.639 3.449 1.00 89.38 96 LEU A CA 1
ATOM 773 C C . LEU A 1 96 ? -4.115 8.722 3.617 1.00 89.38 96 LEU A C 1
ATOM 775 O O . LEU A 1 96 ? -5.233 9.209 3.779 1.00 89.38 96 LEU A O 1
ATOM 779 N N . ALA A 1 97 ? -3.922 7.402 3.621 1.00 88.56 97 ALA A N 1
ATOM 780 C CA . ALA A 1 97 ? -4.988 6.427 3.838 1.00 88.56 97 ALA A CA 1
ATOM 781 C C . ALA A 1 97 ? -5.608 6.553 5.237 1.00 88.56 97 ALA A C 1
ATOM 783 O O . ALA A 1 97 ? -6.829 6.482 5.383 1.00 88.56 97 ALA A O 1
ATOM 784 N N . LYS A 1 98 ? -4.781 6.770 6.266 1.00 89.56 98 LYS A N 1
ATOM 785 C CA . LYS A 1 98 ? -5.233 7.008 7.645 1.00 89.56 98 LYS A CA 1
ATOM 786 C C . LYS A 1 98 ? -5.992 8.328 7.776 1.00 89.56 98 LYS A C 1
ATOM 788 O O . LYS A 1 98 ? -7.014 8.368 8.448 1.00 89.56 98 LYS A O 1
ATOM 793 N N . GLU A 1 99 ? -5.510 9.384 7.125 1.00 88.69 99 GLU A N 1
ATOM 794 C CA . GLU A 1 99 ? -6.115 10.719 7.177 1.00 88.69 99 GLU A CA 1
ATOM 795 C C . GLU A 1 99 ? -7.467 10.775 6.449 1.00 88.69 99 GLU A C 1
ATOM 797 O O . GLU A 1 99 ? -8.446 11.289 6.985 1.00 88.69 99 GLU A O 1
ATOM 802 N N . LYS A 1 100 ? -7.539 10.220 5.233 1.00 85.25 100 LYS A N 1
ATOM 803 C CA . LYS A 1 100 ? -8.738 10.300 4.382 1.00 85.25 100 LYS A CA 1
ATOM 804 C C . LYS A 1 100 ? -9.769 9.218 4.670 1.00 85.25 100 LYS A C 1
ATOM 806 O O . LYS A 1 100 ? -10.962 9.446 4.489 1.00 85.25 100 LYS A O 1
ATOM 811 N N . TYR A 1 101 ? -9.313 8.048 5.106 1.00 85.88 101 TYR A N 1
ATOM 812 C CA . TYR A 1 101 ? -10.155 6.883 5.357 1.00 85.88 101 TYR A CA 1
ATOM 813 C C . TYR A 1 101 ? -9.865 6.310 6.747 1.00 85.88 101 TYR A C 1
ATOM 815 O O . TYR A 1 101 ? -9.484 5.141 6.857 1.00 85.88 101 TYR A O 1
ATOM 823 N N . PRO A 1 102 ? -10.015 7.095 7.829 1.00 86.75 102 PRO A N 1
ATOM 824 C CA . PRO A 1 102 ? -9.769 6.590 9.170 1.00 86.75 102 PRO A CA 1
ATOM 825 C C . PRO A 1 102 ? -10.711 5.422 9.459 1.00 86.75 102 PRO A C 1
ATOM 827 O O . PRO A 1 102 ? -11.888 5.423 9.077 1.00 86.75 102 PRO A O 1
ATOM 830 N N . LYS A 1 103 ? -10.197 4.392 10.126 1.00 83.75 103 LYS A N 1
ATOM 831 C CA . LYS A 1 103 ? -11.043 3.319 10.637 1.00 83.75 103 LYS A CA 1
ATOM 832 C C . LYS A 1 103 ? -11.795 3.868 11.848 1.00 83.75 103 LYS A C 1
ATOM 834 O O . LYS A 1 103 ? -11.171 4.307 12.808 1.00 83.75 103 LYS A O 1
ATOM 839 N N . ARG A 1 104 ? -13.126 3.909 11.783 1.00 74.31 104 ARG A N 1
ATOM 840 C CA . ARG A 1 104 ? -13.939 4.301 12.940 1.00 74.31 104 ARG A CA 1
ATOM 841 C C . ARG A 1 104 ? -13.867 3.162 13.953 1.00 74.31 104 ARG A C 1
ATOM 843 O O . ARG A 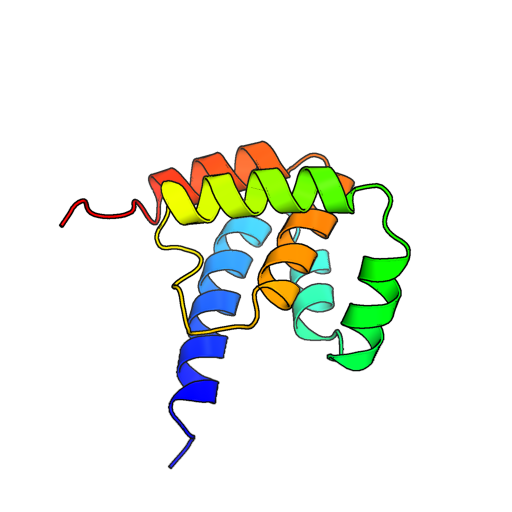1 104 ? -14.185 2.029 13.591 1.00 74.31 104 ARG A O 1
ATOM 850 N N . GLU A 1 105 ? -13.402 3.449 15.167 1.00 60.00 105 GLU A N 1
ATOM 851 C CA . GLU A 1 105 ? -13.604 2.535 16.292 1.00 60.00 105 GLU A CA 1
ATOM 852 C C . GLU A 1 105 ? -15.116 2.349 16.460 1.00 60.00 105 GLU A C 1
ATOM 854 O O . GLU A 1 105 ? -15.869 3.327 16.458 1.00 60.00 105 GLU A O 1
ATOM 859 N N . VAL A 1 106 ? -15.547 1.089 16.467 1.00 50.91 106 VAL A N 1
ATOM 860 C CA . VAL A 1 106 ? -16.935 0.685 16.721 1.00 50.91 106 VAL A CA 1
ATOM 861 C C . VAL A 1 106 ? -17.100 0.440 18.206 1.00 50.91 106 VAL A C 1
ATOM 863 O O . VAL A 1 106 ? -16.180 -0.194 18.772 1.00 50.91 106 VAL A O 1
#

Radius of gyration: 13.26 Å; chains: 1; bounding box: 40×27×33 Å

Foldseek 3Di:
DPPPLVVLVVQLLVLLQVLCVVVVNNVVSVVLVPDDPVNLVVVLVPAPCQVVLVVLLVLLVVWFCSDPPPNDDVSSSSSSSSVCVVVVRSVVSSVVRNVVGTDDDD

pLDDT: mean 75.57, std 13.63, range [36.0, 92.56]

InterPro domains:
  IPR031638 Melanoregulin [PF15812] (18-103)
  IPR031638 Melanoregulin [PTHR34340] (18-104)